Protein AF-A0A2I5KPK2-F1 (afdb_monomer_lite)

Radius of gyration: 22.06 Å; chains: 1; bounding box: 47×26×64 Å

Foldseek 3Di:
DVVVVVVVVVVVVVVVVVVVVVVVVCVCPVPPVPPCLVVLLLLLQQCLVCVVVVNNPDQFRLSPPVRPTDGPPVPHHCVLNPQLNVVCNPPVDSVVSVVSRDD

Organism: Streptococcus suis (NCBI:txid1307)

Structure (mmCIF, N/CA/C/O backbone):
data_AF-A0A2I5KPK2-F1
#
_entry.id   AF-A0A2I5KPK2-F1
#
loop_
_atom_site.group_PDB
_atom_site.id
_atom_site.type_symbol
_atom_site.label_atom_id
_atom_site.label_alt_id
_atom_site.label_comp_id
_atom_site.label_asym_id
_atom_site.label_entity_id
_atom_site.label_seq_id
_atom_site.pdbx_PDB_ins_code
_atom_site.Cartn_x
_atom_site.Cartn_y
_atom_site.Cartn_z
_atom_site.occupancy
_atom_site.B_iso_or_equiv
_atom_site.auth_seq_id
_atom_site.auth_comp_id
_atom_site.auth_asym_id
_atom_site.auth_atom_id
_atom_site.pdbx_PDB_model_num
ATOM 1 N N . MET A 1 1 ? -33.389 8.540 46.116 1.00 50.66 1 MET A N 1
ATOM 2 C CA . MET A 1 1 ? -31.955 8.799 45.839 1.00 50.66 1 MET A CA 1
ATOM 3 C C . MET A 1 1 ? -31.364 7.852 44.783 1.00 50.66 1 MET A C 1
ATOM 5 O O . MET A 1 1 ? -30.762 8.332 43.834 1.00 50.66 1 MET A O 1
ATOM 9 N N . ILE A 1 2 ? -31.621 6.539 44.863 1.00 53.56 2 ILE A N 1
ATOM 10 C CA . ILE A 1 2 ? -31.088 5.507 43.942 1.00 53.56 2 ILE A CA 1
ATOM 11 C C . ILE A 1 2 ? -31.495 5.709 42.462 1.00 53.56 2 ILE A C 1
ATOM 13 O O . ILE A 1 2 ? -30.650 5.613 41.578 1.00 53.56 2 ILE A O 1
ATOM 17 N N . LYS A 1 3 ? -32.749 6.090 42.161 1.00 51.19 3 LYS A N 1
ATOM 18 C CA . LYS A 1 3 ? -33.197 6.369 40.773 1.00 51.19 3 LYS A CA 1
ATOM 19 C C . LYS A 1 3 ? -32.444 7.526 40.090 1.00 51.19 3 LYS A C 1
ATOM 21 O O . LYS A 1 3 ? -32.225 7.474 38.885 1.00 51.19 3 LYS A O 1
ATOM 26 N N . LYS A 1 4 ? -32.011 8.542 40.849 1.00 52.22 4 LYS A N 1
ATOM 27 C CA . LYS A 1 4 ? -31.259 9.699 40.324 1.00 52.22 4 LYS A CA 1
ATOM 28 C C . LYS A 1 4 ? -29.832 9.300 39.923 1.00 52.22 4 LYS A C 1
ATOM 30 O O . LYS A 1 4 ? -29.322 9.792 38.927 1.00 52.22 4 LYS A O 1
ATOM 35 N N . ILE A 1 5 ? -29.236 8.351 40.650 1.00 53.94 5 ILE A N 1
ATOM 36 C CA . ILE A 1 5 ? -27.926 7.753 40.340 1.00 53.94 5 ILE A CA 1
ATOM 37 C C . ILE A 1 5 ? -28.024 6.871 39.082 1.00 53.94 5 ILE A C 1
ATOM 39 O O . ILE A 1 5 ? -27.164 6.932 38.208 1.00 53.94 5 ILE A O 1
ATOM 43 N N . VAL A 1 6 ? -29.115 6.106 38.947 1.00 57.75 6 VAL A N 1
ATOM 44 C CA . VAL A 1 6 ? -29.384 5.253 37.776 1.00 57.75 6 VAL A CA 1
ATOM 45 C C . VAL A 1 6 ? -29.626 6.062 36.496 1.00 57.75 6 VAL A C 1
ATOM 47 O O . VAL A 1 6 ? -29.136 5.671 35.446 1.00 57.75 6 VAL A O 1
ATOM 50 N N . TYR A 1 7 ? -30.325 7.197 36.562 1.00 59.84 7 TYR A N 1
ATOM 51 C CA . TYR A 1 7 ? -30.492 8.103 35.413 1.00 59.84 7 TYR A CA 1
ATOM 52 C C . TYR A 1 7 ? -29.151 8.705 34.952 1.00 59.84 7 TYR A C 1
ATOM 54 O O . TYR A 1 7 ? -28.889 8.841 33.761 1.00 59.84 7 TYR A O 1
ATOM 62 N N . ASN A 1 8 ? -28.258 8.978 35.905 1.00 68.88 8 ASN A N 1
ATOM 63 C CA . ASN A 1 8 ? -26.955 9.581 35.646 1.00 68.88 8 ASN A CA 1
ATOM 64 C C . ASN A 1 8 ? -25.989 8.622 34.918 1.00 68.88 8 ASN A C 1
ATOM 66 O O . ASN A 1 8 ? -25.197 9.057 34.090 1.00 68.88 8 ASN A O 1
ATOM 70 N N . ARG A 1 9 ? -26.089 7.298 35.140 1.00 77.56 9 ARG A N 1
ATOM 71 C CA . ARG A 1 9 ? -25.183 6.308 34.513 1.00 77.56 9 ARG A CA 1
ATOM 72 C C . ARG A 1 9 ? -25.269 6.289 32.985 1.00 77.56 9 ARG A C 1
ATOM 74 O O . ARG A 1 9 ? -24.247 6.183 32.320 1.00 77.56 9 ARG A O 1
ATOM 81 N N . TYR A 1 10 ? -26.475 6.420 32.433 1.00 85.31 10 TYR A N 1
ATOM 82 C CA . TYR A 1 10 ? -26.678 6.430 30.984 1.00 85.31 10 TYR A CA 1
ATOM 83 C C . TYR A 1 10 ? -26.176 7.728 30.361 1.00 85.31 10 TYR A C 1
ATOM 85 O O . TYR A 1 10 ? -25.629 7.698 29.267 1.00 85.31 10 TYR A O 1
ATOM 93 N N . ILE A 1 11 ? -26.288 8.843 31.086 1.00 87.31 11 ILE A N 1
ATOM 94 C CA . ILE A 1 11 ? -25.721 10.127 30.672 1.00 87.31 11 ILE A CA 1
ATOM 95 C C . ILE A 1 11 ? -24.191 10.050 30.652 1.00 87.31 11 ILE A C 1
ATOM 97 O O . ILE A 1 11 ? -23.587 10.451 29.663 1.00 87.31 11 ILE A O 1
ATOM 101 N N . TYR A 1 12 ? -23.555 9.473 31.676 1.00 88.00 12 TYR A N 1
ATOM 102 C CA . TYR A 1 12 ? -22.101 9.281 31.676 1.00 88.00 12 TYR A CA 1
ATOM 103 C C . TYR A 1 12 ? -21.629 8.355 30.552 1.00 88.00 12 TYR A C 1
ATOM 105 O O . TYR A 1 12 ? -20.649 8.672 29.885 1.00 88.00 12 TYR A O 1
ATOM 113 N N . LEU A 1 13 ? -22.334 7.247 30.303 1.00 93.19 13 LEU A N 1
ATOM 114 C CA . LEU A 1 13 ? -22.024 6.351 29.185 1.00 93.19 13 LEU A CA 1
ATOM 115 C C . LEU A 1 13 ? -22.214 7.041 27.833 1.00 93.19 13 LEU A C 1
ATOM 117 O O . LEU A 1 13 ? -21.384 6.873 26.946 1.00 93.19 13 LEU A O 1
ATOM 121 N N . PHE A 1 14 ? -23.266 7.848 27.686 1.00 91.56 14 PHE A N 1
ATOM 122 C CA . PHE A 1 14 ? -23.506 8.626 26.478 1.00 91.56 14 PHE A CA 1
ATOM 123 C C . PHE A 1 14 ? -22.380 9.637 26.243 1.00 91.56 14 PHE A C 1
ATOM 125 O O . PHE A 1 14 ? -21.760 9.614 25.182 1.00 91.56 14 PHE A O 1
ATOM 132 N N . ILE A 1 15 ? -22.037 10.445 27.251 1.00 94.56 15 ILE A N 1
ATOM 133 C CA . ILE A 1 15 ? -20.928 11.408 27.176 1.00 94.56 15 ILE A CA 1
ATOM 134 C C . ILE A 1 15 ? -19.615 10.689 26.850 1.00 94.56 15 ILE A C 1
ATOM 136 O O . ILE A 1 15 ? -18.900 11.110 25.944 1.00 94.56 15 ILE A O 1
ATOM 140 N N . TYR A 1 16 ? -19.320 9.579 27.530 1.00 95.06 16 TYR A N 1
ATOM 141 C CA . TYR A 1 16 ? -18.135 8.770 27.252 1.00 95.06 16 TYR A CA 1
ATOM 142 C C . TYR A 1 16 ? -18.122 8.263 25.806 1.00 95.06 16 TYR A C 1
ATOM 144 O O . TYR A 1 16 ? -17.115 8.415 25.124 1.00 95.06 16 TYR A O 1
ATOM 152 N N . SER A 1 17 ? -19.237 7.719 25.311 1.00 95.56 17 SER A N 1
ATOM 153 C CA . SER A 1 17 ? -19.333 7.201 23.943 1.00 95.56 17 SER A CA 1
ATOM 154 C C . SER A 1 17 ? -19.151 8.293 22.888 1.00 95.56 17 SER A C 1
ATOM 156 O O . SER A 1 17 ? -18.462 8.063 21.898 1.00 95.56 17 SER A O 1
ATOM 158 N N . VAL A 1 18 ? -19.688 9.495 23.119 1.00 97.06 18 VAL A N 1
ATOM 159 C CA . VAL A 1 18 ? -19.512 10.648 22.227 1.00 97.06 18 VAL A CA 1
ATOM 160 C C . VAL A 1 18 ? -18.052 11.092 22.218 1.00 97.06 18 VAL A C 1
ATOM 162 O O . VAL A 1 18 ? -17.463 11.216 21.147 1.00 97.06 18 VAL A O 1
ATOM 165 N N . LEU A 1 19 ? -17.443 11.269 23.393 1.00 96.94 19 LEU A N 1
ATOM 166 C CA . LEU A 1 19 ? -16.037 11.666 23.502 1.00 96.94 19 LEU A CA 1
ATOM 167 C C . LEU A 1 19 ? -15.105 10.627 22.872 1.00 96.94 19 LEU A C 1
ATOM 169 O O . LEU A 1 19 ? -14.234 10.988 22.086 1.00 96.94 19 LEU A O 1
ATOM 173 N N . PHE A 1 20 ? -15.320 9.344 23.167 1.00 96.25 20 PHE A N 1
ATOM 174 C CA . PHE A 1 20 ? -14.558 8.245 22.582 1.00 96.25 20 PHE A CA 1
ATOM 175 C C . PHE A 1 20 ? -14.698 8.226 21.058 1.00 96.25 20 PHE A C 1
ATOM 177 O O . PHE A 1 20 ? -13.693 8.193 20.357 1.00 96.25 20 PHE A O 1
ATOM 184 N N . THR A 1 21 ? -15.924 8.343 20.538 1.00 95.50 21 THR A N 1
ATOM 185 C CA . THR A 1 21 ? -16.185 8.374 19.091 1.00 95.50 21 THR A CA 1
ATOM 186 C C . THR A 1 21 ? -15.479 9.544 18.414 1.00 95.50 21 THR A C 1
ATOM 188 O O . THR A 1 21 ? -14.844 9.347 17.382 1.00 95.50 21 THR A O 1
ATOM 191 N N . ILE A 1 22 ? -15.538 10.747 18.995 1.00 95.38 22 ILE A N 1
ATOM 192 C CA . ILE A 1 22 ? -14.861 11.933 18.454 1.00 95.38 22 ILE A CA 1
ATOM 193 C C . ILE A 1 22 ? -13.345 11.706 18.424 1.00 95.38 22 ILE A C 1
ATOM 195 O O . ILE A 1 22 ? -12.720 11.889 17.380 1.00 95.38 22 ILE A O 1
ATOM 199 N N . ILE A 1 23 ? -12.755 11.259 19.536 1.00 94.00 23 ILE A N 1
ATOM 200 C CA . ILE A 1 23 ? -11.312 10.995 19.625 1.00 94.00 23 ILE A CA 1
ATOM 201 C C . ILE A 1 23 ? -10.895 9.926 18.609 1.00 94.00 23 ILE A C 1
ATOM 203 O O . ILE A 1 23 ? -9.932 10.132 17.874 1.00 94.00 23 ILE A O 1
ATOM 207 N N . SER A 1 24 ? -11.626 8.812 18.518 1.00 89.25 24 SER A N 1
ATOM 208 C CA . SER A 1 24 ? -11.349 7.747 17.551 1.00 89.25 24 SER A CA 1
ATOM 209 C C . SER A 1 24 ? -11.509 8.218 16.108 1.00 89.25 24 SER A C 1
ATOM 211 O O . SER A 1 24 ? -10.677 7.875 15.275 1.00 89.25 24 SER A O 1
ATOM 213 N N . TYR A 1 25 ? -12.526 9.028 15.804 1.00 86.69 25 TYR A N 1
ATOM 214 C CA . TYR A 1 25 ? -12.733 9.582 14.467 1.00 86.69 25 TYR A CA 1
ATOM 215 C C . TYR A 1 25 ? -11.559 10.468 14.048 1.00 86.69 25 TYR A C 1
ATOM 217 O O . TYR A 1 25 ? -11.005 10.268 12.967 1.00 86.69 25 TYR A O 1
ATOM 225 N N . TYR A 1 26 ? -11.139 11.405 14.903 1.00 85.56 26 TYR A N 1
ATOM 226 C CA . TYR A 1 26 ? -9.983 12.251 14.608 1.00 85.56 26 TYR A CA 1
ATOM 227 C C . TYR A 1 26 ? -8.691 11.434 14.549 1.00 85.56 26 TYR A C 1
ATOM 229 O O . TYR A 1 26 ? -7.922 11.598 13.609 1.00 85.56 26 TYR A O 1
ATOM 237 N N . SER A 1 27 ? -8.475 10.501 15.478 1.00 81.62 27 SER A N 1
ATOM 238 C CA . SER A 1 27 ? -7.293 9.632 15.470 1.00 81.62 27 SER A CA 1
ATOM 239 C C . SER A 1 27 ? -7.216 8.752 14.220 1.00 81.62 27 SER A C 1
ATOM 241 O O . SER A 1 27 ? -6.120 8.517 13.723 1.00 81.62 27 SER A O 1
ATOM 243 N N . ALA A 1 28 ? -8.345 8.253 13.712 1.00 72.44 28 ALA A N 1
ATOM 244 C CA . ALA A 1 28 ? -8.377 7.420 12.513 1.00 72.44 28 ALA A CA 1
ATOM 245 C C . ALA A 1 28 ? -8.205 8.253 11.232 1.00 72.44 28 ALA A C 1
ATOM 247 O O . ALA A 1 28 ? -7.494 7.842 10.317 1.00 72.44 28 ALA A O 1
ATOM 248 N N . ASN A 1 29 ? -8.819 9.439 11.162 1.00 70.69 29 ASN A N 1
ATOM 249 C CA . ASN A 1 29 ? -8.898 10.220 9.923 1.00 70.69 29 ASN A CA 1
ATOM 250 C C . ASN A 1 29 ? -7.836 11.319 9.788 1.00 70.69 29 ASN A C 1
ATOM 252 O O . ASN A 1 29 ? -7.515 11.697 8.666 1.00 70.69 29 ASN A O 1
ATOM 256 N N . MET A 1 30 ? -7.231 11.809 10.878 1.00 65.12 30 MET A N 1
ATOM 257 C CA . MET A 1 30 ? -6.060 12.700 10.773 1.00 65.12 30 MET A CA 1
ATOM 258 C C . MET A 1 30 ? -4.833 11.974 10.207 1.00 65.12 30 MET A C 1
ATOM 260 O O . MET A 1 30 ? -3.870 12.612 9.786 1.00 65.12 30 MET A O 1
ATOM 264 N N . SER A 1 31 ? -4.873 10.643 10.189 1.00 58.12 31 SER A N 1
ATOM 265 C CA . SER A 1 31 ? -3.764 9.780 9.809 1.00 58.12 31 SER A CA 1
ATOM 266 C C . SER A 1 31 ? -4.012 9.011 8.503 1.00 58.12 31 SER A C 1
ATOM 268 O O . SER A 1 3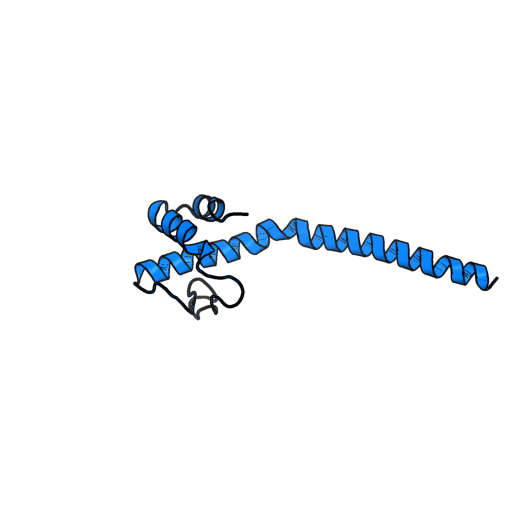1 ? -3.055 8.781 7.771 1.00 58.12 31 SER A O 1
ATOM 270 N N . SER A 1 32 ? -5.250 8.642 8.148 1.00 59.59 32 SER A N 1
ATOM 271 C CA . SER A 1 32 ? -5.489 7.622 7.104 1.00 59.59 32 SER A CA 1
ATOM 272 C C . SER A 1 32 ? -4.871 7.938 5.735 1.00 59.59 32 SER A C 1
ATOM 274 O O . SER A 1 32 ? -4.160 7.100 5.184 1.00 59.59 32 SER A O 1
ATOM 276 N N . ILE A 1 33 ? -5.019 9.168 5.226 1.00 57.00 33 ILE A N 1
ATOM 277 C CA . ILE A 1 33 ? -4.459 9.556 3.916 1.00 57.00 33 ILE A CA 1
ATOM 278 C C . ILE A 1 33 ? -2.925 9.453 3.902 1.00 57.00 33 ILE A C 1
ATOM 280 O O . ILE A 1 33 ? -2.346 9.075 2.888 1.00 57.00 33 ILE A O 1
ATOM 284 N N . ILE A 1 34 ? -2.254 9.759 5.017 1.00 60.53 34 ILE A N 1
ATOM 285 C CA . ILE A 1 34 ? -0.784 9.744 5.102 1.00 60.53 34 ILE A CA 1
ATOM 286 C C . ILE A 1 34 ? -0.254 8.343 5.425 1.00 60.53 34 ILE A C 1
ATOM 288 O O . ILE A 1 34 ? 0.853 8.019 5.010 1.00 60.53 34 ILE A O 1
ATOM 292 N N . TYR A 1 35 ? -1.002 7.507 6.145 1.00 64.50 35 TYR A N 1
ATOM 293 C CA . TYR A 1 35 ? -0.536 6.172 6.541 1.00 64.50 35 TYR A CA 1
ATOM 294 C C . TYR A 1 35 ? -0.669 5.149 5.415 1.00 64.50 35 TYR A C 1
ATOM 296 O O . TYR A 1 35 ? 0.248 4.350 5.204 1.00 64.50 35 TYR A O 1
ATOM 304 N N . ASP A 1 36 ? -1.757 5.215 4.650 1.00 76.62 36 ASP A N 1
ATOM 305 C CA . ASP A 1 36 ? -1.967 4.288 3.540 1.00 76.62 36 ASP A CA 1
ATOM 306 C C . ASP A 1 36 ? -1.198 4.723 2.286 1.00 76.62 36 ASP A C 1
ATOM 308 O O . ASP A 1 36 ? -0.840 3.886 1.455 1.00 76.62 36 ASP A O 1
ATOM 312 N N . TYR A 1 37 ? -0.844 6.008 2.169 1.00 82.12 37 TYR A N 1
ATOM 313 C CA . TYR A 1 37 ? -0.088 6.525 1.028 1.00 82.12 37 TYR A CA 1
ATOM 314 C C . TYR A 1 37 ? 1.265 5.813 0.806 1.00 82.12 37 TYR A C 1
ATOM 316 O O . TYR A 1 37 ? 1.463 5.276 -0.286 1.00 82.12 37 TYR A O 1
ATOM 324 N N . PRO A 1 38 ? 2.193 5.713 1.785 1.00 85.62 38 PRO A N 1
ATOM 325 C CA . PRO A 1 38 ? 3.445 4.975 1.624 1.00 85.62 38 PRO A CA 1
ATOM 326 C C . PRO A 1 38 ? 3.223 3.494 1.322 1.00 85.62 38 PRO A C 1
ATOM 328 O O . PRO A 1 38 ? 3.986 2.901 0.558 1.00 85.62 38 PRO A O 1
ATOM 331 N N . PHE A 1 39 ? 2.177 2.898 1.897 1.00 88.12 39 PHE A N 1
ATOM 332 C CA . PHE A 1 39 ? 1.836 1.503 1.661 1.00 88.12 39 PHE A CA 1
ATOM 333 C C . PHE A 1 39 ? 1.378 1.279 0.214 1.00 88.12 39 P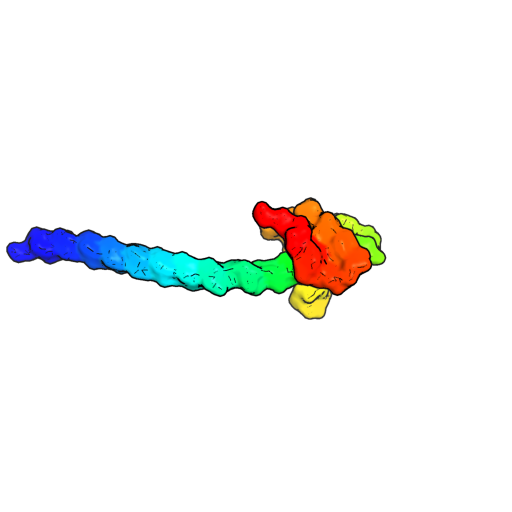HE A C 1
ATOM 335 O O . PHE A 1 39 ? 1.974 0.478 -0.508 1.00 88.12 39 PHE A O 1
ATOM 342 N N . HIS A 1 40 ? 0.377 2.018 -0.264 1.00 89.31 40 HIS A N 1
ATOM 343 C CA . HIS A 1 40 ? -0.086 1.923 -1.647 1.00 89.31 40 HIS A CA 1
ATOM 344 C C . HIS A 1 40 ? 1.004 2.318 -2.640 1.00 89.31 40 HIS A C 1
ATOM 346 O O . HIS A 1 40 ? 1.175 1.647 -3.658 1.00 89.31 40 HIS A O 1
ATOM 352 N N . LEU A 1 41 ? 1.807 3.335 -2.328 1.00 90.94 41 LEU A N 1
ATOM 353 C CA . LEU A 1 41 ? 2.948 3.703 -3.153 1.00 90.94 41 LEU A CA 1
ATOM 354 C C . LEU A 1 41 ? 3.968 2.559 -3.245 1.00 90.94 41 LEU A C 1
ATOM 356 O O . LEU A 1 41 ? 4.387 2.204 -4.346 1.00 90.94 41 LEU A O 1
ATOM 360 N N . GLY A 1 42 ? 4.325 1.924 -2.126 1.00 91.75 42 GLY A N 1
ATOM 361 C CA . GLY A 1 42 ? 5.191 0.740 -2.120 1.00 91.75 42 GLY A CA 1
ATOM 362 C C . GLY A 1 42 ? 4.605 -0.419 -2.934 1.00 91.75 42 GLY A C 1
ATOM 363 O O . GLY A 1 42 ? 5.323 -1.108 -3.666 1.00 91.75 42 GLY A O 1
ATOM 364 N N . ARG A 1 43 ? 3.278 -0.595 -2.893 1.00 92.94 43 ARG A N 1
ATOM 365 C CA . ARG A 1 43 ? 2.566 -1.576 -3.723 1.00 92.94 43 ARG A CA 1
ATOM 366 C C . ARG A 1 43 ? 2.676 -1.264 -5.217 1.00 92.94 43 ARG A C 1
ATOM 368 O O . ARG A 1 43 ? 3.001 -2.171 -5.981 1.00 92.94 43 ARG A O 1
ATOM 375 N N . ILE A 1 44 ? 2.481 -0.008 -5.618 1.00 94.44 44 ILE A N 1
ATOM 376 C CA . ILE A 1 44 ? 2.609 0.464 -7.008 1.00 94.44 44 ILE A CA 1
ATOM 377 C C . ILE A 1 44 ? 4.045 0.282 -7.512 1.00 94.44 44 ILE A C 1
ATOM 379 O O . ILE A 1 44 ? 4.265 -0.308 -8.571 1.00 94.44 44 ILE A O 1
ATOM 383 N N . VAL A 1 45 ? 5.032 0.752 -6.742 1.00 95.00 45 VAL A N 1
ATOM 384 C CA . VAL A 1 45 ? 6.453 0.675 -7.111 1.00 95.00 45 VAL A CA 1
ATOM 385 C C . VAL A 1 45 ? 6.913 -0.776 -7.213 1.00 95.00 45 VAL A C 1
ATOM 387 O O . VAL A 1 45 ? 7.620 -1.120 -8.160 1.00 95.00 45 VAL A O 1
ATOM 390 N N . GLY A 1 46 ? 6.501 -1.634 -6.279 1.00 94.75 46 GLY A N 1
ATOM 391 C CA . GLY A 1 46 ? 6.880 -3.043 -6.311 1.00 94.75 46 GLY A CA 1
ATOM 392 C C . GLY A 1 46 ? 6.209 -3.814 -7.441 1.00 94.75 46 GLY A C 1
ATOM 393 O O . GLY A 1 46 ? 6.894 -4.562 -8.126 1.00 94.75 46 GLY A O 1
ATOM 394 N N . LEU A 1 47 ? 4.932 -3.553 -7.744 1.00 95.50 47 LEU A N 1
ATOM 395 C CA . LEU A 1 47 ? 4.291 -4.131 -8.931 1.00 95.50 47 LEU A CA 1
ATOM 396 C C . LEU A 1 47 ? 4.994 -3.672 -10.221 1.00 95.50 47 LEU A C 1
ATOM 398 O O . LEU A 1 47 ? 5.267 -4.480 -11.102 1.00 95.50 47 LEU A O 1
ATOM 402 N N . ALA A 1 48 ? 5.383 -2.398 -10.306 1.00 96.25 48 ALA A N 1
ATOM 403 C CA . ALA A 1 48 ? 6.185 -1.884 -11.415 1.00 96.25 48 ALA A CA 1
ATOM 404 C C . ALA A 1 48 ? 7.600 -2.496 -11.494 1.00 96.25 48 ALA A C 1
ATOM 406 O O . ALA A 1 48 ? 8.217 -2.490 -12.562 1.00 96.25 48 ALA A O 1
ATOM 407 N N . GLN A 1 49 ? 8.171 -2.974 -10.385 1.00 95.50 49 GLN A N 1
ATOM 408 C CA . GLN A 1 49 ? 9.417 -3.747 -10.392 1.00 95.50 49 GLN A CA 1
ATOM 409 C C . GLN A 1 49 ? 9.175 -5.177 -10.885 1.00 95.5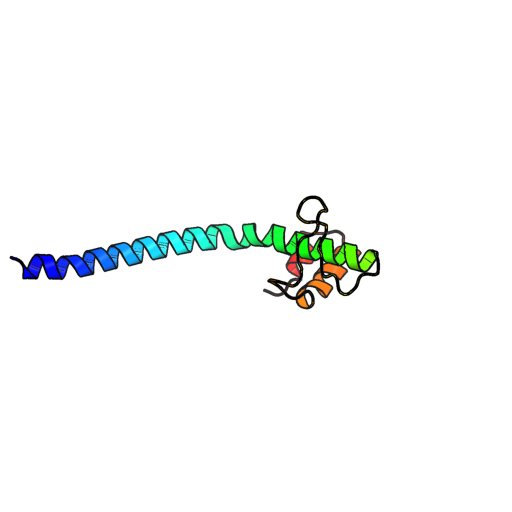0 49 GLN A C 1
ATOM 411 O O . GLN A 1 49 ? 9.897 -5.614 -11.777 1.00 95.50 49 GLN A O 1
ATOM 416 N N . SER A 1 50 ? 8.138 -5.860 -10.393 1.00 95.69 50 SER A N 1
ATOM 417 C CA . SER A 1 50 ? 7.758 -7.204 -10.850 1.00 95.69 50 SER A CA 1
ATOM 418 C C . SER A 1 50 ? 7.475 -7.234 -12.353 1.00 95.69 50 SER A C 1
ATOM 420 O O . SER A 1 50 ? 8.096 -8.015 -13.069 1.00 95.69 50 SER A O 1
ATOM 422 N N . ILE A 1 51 ? 6.673 -6.291 -12.869 1.00 96.56 51 ILE A N 1
ATOM 423 C CA . ILE A 1 51 ? 6.371 -6.180 -14.308 1.00 96.56 51 ILE A CA 1
ATOM 424 C C . ILE A 1 51 ? 7.651 -5.984 -15.135 1.00 96.56 51 ILE A C 1
ATOM 426 O O . ILE A 1 51 ? 7.800 -6.584 -16.197 1.00 96.56 51 ILE A O 1
ATOM 430 N N . ARG A 1 52 ? 8.602 -5.167 -14.656 1.00 95.44 52 ARG A N 1
ATOM 431 C CA . ARG A 1 52 ? 9.903 -4.981 -15.331 1.00 95.44 52 ARG A CA 1
ATOM 432 C C . ARG A 1 52 ? 10.744 -6.256 -15.371 1.00 95.44 52 ARG A C 1
ATOM 434 O O . ARG A 1 52 ? 11.548 -6.401 -16.284 1.00 95.44 52 ARG A O 1
ATOM 441 N N . ASN A 1 53 ? 10.544 -7.149 -14.409 1.00 96.06 53 ASN A N 1
ATOM 442 C CA . ASN A 1 53 ? 11.192 -8.453 -14.325 1.00 96.06 53 ASN A CA 1
ATOM 443 C C . ASN A 1 53 ? 10.336 -9.578 -14.937 1.00 96.06 53 ASN A C 1
ATOM 445 O O . ASN A 1 53 ? 10.612 -10.746 -14.683 1.00 96.06 53 ASN A O 1
ATOM 449 N N . TYR A 1 54 ? 9.314 -9.243 -15.737 1.00 96.19 54 TYR A N 1
ATOM 450 C CA . TYR A 1 54 ? 8.388 -10.190 -16.375 1.00 96.19 54 TYR A CA 1
ATOM 451 C C . TYR A 1 54 ? 7.542 -11.031 -15.402 1.00 96.19 54 TYR A C 1
ATOM 453 O O . TYR A 1 54 ? 6.933 -12.021 -15.805 1.00 96.19 54 TYR A O 1
ATOM 461 N N . ASP A 1 55 ? 7.444 -10.611 -14.140 1.00 95.62 55 ASP A N 1
ATOM 462 C CA . ASP A 1 55 ? 6.518 -11.166 -13.158 1.00 95.62 55 ASP A CA 1
ATOM 463 C C . ASP A 1 55 ? 5.234 -10.327 -13.137 1.00 95.62 55 ASP A C 1
ATOM 465 O O . ASP A 1 55 ? 5.133 -9.281 -12.488 1.00 95.62 55 ASP A O 1
ATOM 469 N N . PHE A 1 56 ? 4.253 -10.766 -13.922 1.00 93.88 56 PHE A N 1
ATOM 470 C CA . PHE A 1 56 ? 2.986 -10.057 -14.081 1.00 93.88 56 PHE A CA 1
ATOM 471 C C . PHE A 1 56 ? 1.978 -10.369 -12.981 1.00 93.88 56 PHE A C 1
ATOM 473 O O . PHE A 1 56 ? 1.057 -9.586 -12.811 1.00 93.88 56 PHE A O 1
ATOM 480 N N . LEU A 1 57 ? 2.125 -11.470 -12.240 1.00 94.12 57 LEU A N 1
ATOM 481 C CA . LEU A 1 57 ? 1.185 -11.890 -11.194 1.00 94.12 57 LEU A CA 1
ATOM 482 C C . LEU A 1 57 ? 1.937 -12.153 -9.877 1.00 94.12 57 LEU A C 1
ATOM 484 O O . LEU A 1 57 ? 1.864 -13.265 -9.346 1.00 94.12 57 LEU A O 1
ATOM 488 N N . PRO A 1 58 ? 2.642 -11.143 -9.327 1.00 93.88 58 PRO A N 1
ATOM 489 C CA . PRO A 1 58 ? 3.494 -11.342 -8.165 1.00 93.88 58 PRO A CA 1
ATOM 490 C C . PRO A 1 58 ? 2.668 -11.743 -6.944 1.00 93.88 58 PRO A C 1
ATOM 492 O O . PRO A 1 58 ? 1.667 -11.091 -6.622 1.00 93.88 58 PRO A O 1
ATOM 495 N N . SER A 1 59 ? 3.138 -12.769 -6.230 1.00 92.81 59 SER A N 1
ATOM 496 C CA . SER A 1 59 ? 2.667 -13.130 -4.885 1.00 92.81 59 SER A CA 1
ATOM 497 C C . SER A 1 59 ? 3.457 -12.426 -3.770 1.00 92.81 59 SER A C 1
ATOM 499 O O . SER A 1 59 ? 3.052 -12.409 -2.606 1.00 92.81 59 SER A O 1
ATOM 501 N N . LEU A 1 60 ? 4.594 -11.818 -4.118 1.00 93.50 60 LEU A N 1
ATOM 502 C CA . LEU A 1 60 ? 5.471 -11.104 -3.197 1.00 93.50 60 LEU A CA 1
ATOM 503 C C . LEU A 1 60 ? 5.828 -9.728 -3.748 1.00 93.50 60 LEU A C 1
ATOM 505 O O . LEU A 1 60 ? 6.097 -9.555 -4.934 1.00 93.50 60 LEU A O 1
ATOM 509 N N . ASN A 1 61 ? 5.864 -8.741 -2.861 1.00 92.75 61 ASN A N 1
ATOM 510 C CA . ASN A 1 61 ? 6.378 -7.415 -3.163 1.00 92.75 61 ASN A CA 1
ATOM 511 C C . ASN A 1 61 ? 7.660 -7.160 -2.359 1.00 92.75 61 ASN A C 1
ATOM 513 O O . ASN A 1 61 ? 7.619 -7.007 -1.137 1.00 92.75 61 ASN A O 1
ATOM 517 N N . TYR A 1 62 ? 8.790 -7.095 -3.062 1.00 93.19 62 TYR A N 1
ATOM 518 C CA . TYR A 1 62 ? 10.131 -6.969 -2.483 1.00 93.19 62 TYR A CA 1
ATO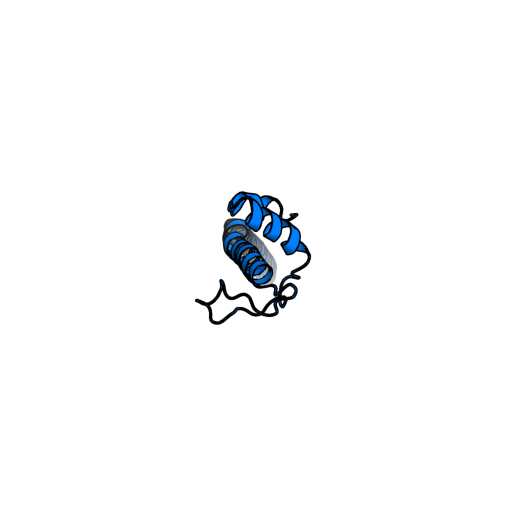M 519 C C . TYR A 1 62 ? 10.545 -5.532 -2.128 1.00 93.19 62 TYR A C 1
ATOM 521 O O . TYR A 1 62 ? 11.601 -5.332 -1.534 1.00 93.19 62 TYR A O 1
ATOM 529 N N . VAL A 1 63 ? 9.719 -4.523 -2.429 1.00 92.81 63 VAL A N 1
ATOM 530 C CA . VAL A 1 63 ? 9.949 -3.148 -1.937 1.00 92.81 63 VAL A CA 1
ATOM 531 C C . VAL A 1 63 ? 9.771 -3.085 -0.421 1.00 92.81 63 VAL A C 1
ATOM 533 O O . VAL A 1 63 ? 10.404 -2.282 0.263 1.00 92.81 63 VAL A O 1
ATOM 536 N N . PHE A 1 64 ? 8.922 -3.954 0.118 1.00 90.00 64 PHE A N 1
ATOM 537 C CA . PHE A 1 64 ? 8.679 -4.047 1.546 1.00 90.00 64 PHE A CA 1
ATOM 538 C C . PHE A 1 64 ? 9.726 -4.900 2.254 1.00 90.00 64 PHE A C 1
ATOM 540 O O . PHE A 1 64 ? 10.423 -5.720 1.655 1.00 90.00 64 PHE A O 1
ATOM 547 N N . LEU A 1 65 ? 9.790 -4.715 3.576 1.00 88.94 65 LEU A N 1
ATOM 548 C CA . LEU A 1 65 ? 10.558 -5.563 4.488 1.00 88.94 65 LEU A CA 1
ATOM 549 C C . LEU A 1 65 ? 12.035 -5.721 4.077 1.00 88.94 65 LEU A C 1
ATOM 551 O O . LEU A 1 65 ? 12.640 -6.770 4.275 1.00 88.94 65 LEU A O 1
ATOM 555 N N . LYS A 1 66 ? 12.628 -4.664 3.503 1.00 88.56 66 LYS A N 1
ATOM 556 C CA . LYS A 1 66 ? 14.034 -4.634 3.064 1.00 88.56 66 LYS A CA 1
ATOM 557 C C . LYS A 1 66 ? 14.391 -5.762 2.079 1.00 88.56 66 LYS A C 1
ATOM 559 O O . LYS A 1 66 ? 15.507 -6.271 2.115 1.00 88.56 66 LYS A O 1
ATOM 564 N N . GLY A 1 67 ? 13.458 -6.158 1.212 1.00 89.31 67 GLY A N 1
ATOM 565 C CA . GLY A 1 67 ? 13.709 -7.187 0.203 1.00 89.31 67 GLY A CA 1
ATOM 566 C C . GLY A 1 67 ? 13.417 -8.616 0.650 1.00 89.31 67 GLY A C 1
ATOM 567 O O . GLY A 1 67 ? 13.614 -9.524 -0.148 1.00 89.31 67 GLY A O 1
ATOM 568 N N . SER A 1 68 ? 12.907 -8.853 1.865 1.00 90.50 68 SER A N 1
ATOM 569 C CA . SER A 1 68 ? 12.426 -10.196 2.230 1.00 90.50 68 SER A CA 1
ATOM 570 C C . SER A 1 68 ? 11.095 -10.560 1.558 1.00 90.50 68 SER A C 1
ATOM 572 O O . SER A 1 68 ? 10.770 -11.738 1.444 1.00 90.50 68 SER A O 1
ATOM 574 N N . GLY A 1 69 ? 10.357 -9.559 1.067 1.00 89.94 69 GLY A N 1
ATOM 575 C CA . GLY A 1 69 ? 9.082 -9.741 0.383 1.00 89.94 69 GLY A CA 1
ATOM 576 C C . GLY A 1 69 ? 7.888 -9.673 1.333 1.00 89.94 69 GLY A C 1
ATOM 577 O O . GLY A 1 69 ? 7.825 -10.358 2.348 1.00 89.94 69 GLY A O 1
ATOM 578 N N . TYR A 1 70 ? 6.914 -8.839 0.985 1.00 90.25 70 TYR A N 1
ATOM 579 C CA . TYR A 1 70 ? 5.609 -8.775 1.640 1.00 90.25 70 TYR A CA 1
ATOM 580 C C . TYR A 1 70 ? 4.566 -9.538 0.822 1.00 90.25 70 TYR A C 1
ATOM 582 O O . TYR A 1 70 ? 4.518 -9.390 -0.399 1.00 90.25 70 TYR A O 1
ATOM 590 N N . GLY A 1 71 ? 3.720 -10.320 1.497 1.00 90.19 71 GLY A N 1
ATOM 591 C CA . GLY A 1 71 ? 2.664 -11.113 0.871 1.00 90.19 71 GLY A CA 1
ATOM 592 C C . GLY A 1 71 ? 1.617 -10.251 0.168 1.00 90.19 71 GLY A C 1
ATOM 593 O O . GLY A 1 71 ? 0.902 -9.465 0.791 1.00 90.19 71 GLY A O 1
ATOM 594 N N . VAL A 1 72 ? 1.492 -10.427 -1.141 1.00 85.75 72 VAL A N 1
ATOM 595 C CA . VAL A 1 72 ? 0.475 -9.791 -1.982 1.00 85.75 72 VAL A CA 1
ATOM 596 C C . VAL A 1 72 ? -0.258 -10.886 -2.769 1.00 85.75 72 VAL A C 1
ATOM 598 O O . VAL A 1 72 ? 0.342 -11.909 -3.064 1.00 85.75 72 VAL A O 1
ATOM 601 N N . PRO A 1 73 ? -1.552 -10.754 -3.097 1.00 76.56 73 PRO A N 1
ATOM 602 C CA . PRO A 1 73 ? -2.463 -9.636 -2.875 1.00 76.56 73 PRO A CA 1
ATOM 603 C C . PRO A 1 73 ? -3.355 -9.818 -1.625 1.00 76.56 73 PRO A C 1
ATOM 605 O O . PRO A 1 73 ? -4.553 -9.579 -1.693 1.00 76.56 73 PRO A O 1
ATOM 608 N N . MET A 1 74 ? -2.792 -10.231 -0.481 1.00 66.69 74 MET A N 1
ATOM 609 C CA . MET A 1 74 ? -3.566 -10.682 0.694 1.00 66.69 74 MET A CA 1
ATOM 610 C C . MET A 1 74 ? -4.624 -9.684 1.212 1.00 66.69 74 MET A C 1
ATOM 612 O O . MET A 1 74 ? -5.694 -10.106 1.630 1.00 66.69 74 MET A O 1
ATOM 616 N N . PHE A 1 75 ? -4.348 -8.375 1.157 1.00 70.38 75 PHE A N 1
ATOM 617 C CA . PHE A 1 75 ? -5.278 -7.322 1.608 1.00 70.38 75 PHE A CA 1
ATOM 618 C C . PHE A 1 75 ? -5.894 -6.492 0.472 1.00 70.38 75 PHE A C 1
ATOM 620 O O . PHE A 1 75 ? -7.003 -5.993 0.604 1.00 70.38 75 PHE A O 1
ATOM 627 N N . TYR A 1 76 ? -5.175 -6.344 -0.646 1.00 74.75 76 TYR A N 1
ATOM 628 C CA . TYR A 1 76 ? -5.592 -5.542 -1.798 1.00 74.75 76 TYR A CA 1
ATOM 629 C C . TYR A 1 76 ? -5.185 -6.251 -3.085 1.00 74.75 76 TYR A C 1
ATOM 631 O O . TYR A 1 76 ? -4.009 -6.607 -3.256 1.00 74.75 76 TYR A O 1
ATOM 639 N N . GLY A 1 77 ? -6.151 -6.422 -3.989 1.00 84.38 77 GLY A N 1
ATOM 640 C CA . GLY A 1 77 ? -5.949 -6.994 -5.317 1.00 84.38 77 GLY A CA 1
ATOM 641 C C . GLY A 1 77 ? -4.955 -6.185 -6.150 1.00 84.38 77 GLY A C 1
ATOM 642 O O . GLY A 1 77 ? -4.999 -4.958 -6.157 1.00 84.38 77 GLY A O 1
ATOM 643 N N . ASN A 1 78 ? -4.083 -6.860 -6.905 1.00 89.50 78 ASN A N 1
ATOM 644 C CA . ASN A 1 78 ? -3.149 -6.178 -7.813 1.00 89.50 78 ASN A CA 1
ATOM 645 C C . ASN A 1 78 ? -3.863 -5.502 -9.000 1.00 89.50 78 ASN A C 1
ATOM 647 O O . ASN A 1 78 ? -3.302 -4.593 -9.601 1.00 89.50 78 ASN A O 1
ATOM 651 N N . TRP A 1 79 ? -5.104 -5.895 -9.310 1.00 89.75 79 TRP A N 1
ATOM 652 C CA . TRP A 1 79 ? -5.865 -5.402 -10.464 1.00 89.75 79 TRP A CA 1
ATOM 653 C C . TRP A 1 79 ? -5.982 -3.876 -10.529 1.00 89.75 79 TRP A C 1
ATOM 655 O O . TRP A 1 79 ? -5.689 -3.284 -11.564 1.00 89.75 79 TRP A O 1
ATOM 665 N N . VAL A 1 80 ? -6.320 -3.229 -9.412 1.00 89.50 80 VAL A N 1
ATOM 666 C CA . VAL A 1 80 ? -6.444 -1.761 -9.341 1.00 89.50 80 VAL A CA 1
ATOM 667 C C . VAL A 1 80 ? -5.093 -1.041 -9.415 1.00 89.50 80 VAL A C 1
ATOM 669 O O . VAL A 1 80 ? -5.039 0.157 -9.673 1.00 89.50 80 VAL A O 1
ATOM 672 N N . LEU A 1 81 ? -3.990 -1.768 -9.213 1.00 92.19 81 LEU A N 1
ATOM 673 C CA . LEU A 1 81 ? -2.640 -1.214 -9.148 1.00 92.19 81 LEU A CA 1
ATOM 674 C C . LEU A 1 81 ? -1.897 -1.258 -10.487 1.00 92.19 81 LEU A C 1
ATOM 676 O O . LEU A 1 81 ? -0.891 -0.564 -10.615 1.00 92.19 81 LEU A O 1
ATOM 680 N N . TYR A 1 82 ? -2.354 -2.020 -11.491 1.00 94.25 82 TYR A N 1
ATOM 681 C CA . TYR A 1 82 ? -1.641 -2.112 -12.776 1.00 94.25 82 TYR A CA 1
ATOM 682 C C . TYR A 1 82 ? -1.579 -0.779 -13.513 1.00 94.25 82 TYR A C 1
ATOM 684 O O . TYR A 1 82 ? -0.514 -0.408 -14.003 1.00 94.25 82 TYR A O 1
ATOM 692 N N . LEU A 1 83 ? -2.689 -0.039 -13.575 1.00 94.94 83 LEU A N 1
ATOM 693 C CA . LEU A 1 83 ? -2.706 1.268 -14.229 1.00 94.94 83 LEU A CA 1
ATOM 694 C C . LEU A 1 83 ? -1.748 2.254 -13.522 1.00 94.94 83 LEU A C 1
ATOM 696 O O . LEU A 1 83 ? -0.839 2.754 -14.189 1.00 94.94 83 LEU A O 1
ATOM 700 N N . PRO A 1 84 ? -1.837 2.464 -12.191 1.00 94.69 84 PRO A N 1
ATOM 701 C CA . PRO A 1 84 ? -0.834 3.211 -11.430 1.00 94.69 84 PRO A CA 1
ATOM 702 C C . PRO A 1 84 ? 0.609 2.732 -11.639 1.00 94.69 84 PRO A C 1
ATOM 704 O O . PRO A 1 84 ? 1.515 3.551 -11.784 1.00 94.69 84 PRO A O 1
ATOM 707 N N . ALA A 1 85 ? 0.850 1.418 -11.690 1.00 95.56 85 ALA A N 1
ATOM 708 C CA . ALA A 1 85 ? 2.185 0.855 -11.894 1.00 95.56 85 ALA A CA 1
ATOM 709 C C . ALA A 1 85 ? 2.741 1.189 -13.285 1.00 95.56 85 ALA A C 1
ATOM 711 O O . ALA A 1 85 ? 3.907 1.566 -13.399 1.00 95.56 85 ALA A O 1
ATOM 712 N N . ILE A 1 86 ? 1.916 1.134 -14.334 1.00 96.12 86 ILE A N 1
ATOM 713 C CA . ILE A 1 86 ? 2.303 1.541 -15.692 1.00 96.12 86 ILE A CA 1
ATOM 714 C C . ILE A 1 86 ? 2.589 3.047 -15.741 1.00 96.12 86 ILE A C 1
ATOM 716 O O . ILE A 1 86 ? 3.609 3.459 -16.305 1.00 96.12 86 ILE A O 1
ATOM 720 N N . VAL A 1 87 ? 1.746 3.871 -15.107 1.00 96.25 87 VAL A N 1
ATOM 721 C CA . VAL A 1 87 ? 1.982 5.320 -14.977 1.00 96.25 87 VAL A CA 1
ATOM 722 C C . VAL A 1 87 ? 3.313 5.578 -14.275 1.00 96.25 87 VAL A C 1
ATOM 724 O O . VAL A 1 87 ? 4.117 6.369 -14.774 1.00 96.25 87 VAL A O 1
ATOM 727 N N . PHE A 1 88 ? 3.617 4.854 -13.196 1.00 96.44 88 PHE A N 1
ATOM 728 C CA . PHE A 1 88 ? 4.905 4.952 -12.511 1.00 96.44 88 PHE A CA 1
ATOM 729 C C . PHE A 1 88 ? 6.064 4.518 -13.404 1.00 96.44 88 PHE A C 1
ATOM 731 O O . PHE A 1 88 ? 7.092 5.193 -13.466 1.00 96.44 88 PHE A O 1
ATOM 738 N N . MET A 1 89 ? 5.914 3.420 -14.147 1.00 96.25 89 MET A N 1
ATOM 739 C CA . MET A 1 89 ? 6.938 2.949 -15.078 1.00 96.25 89 MET A CA 1
ATOM 740 C C . MET A 1 89 ? 7.279 4.001 -16.137 1.00 96.25 89 MET A C 1
ATOM 742 O O . MET A 1 89 ? 8.460 4.115 -16.474 1.00 96.25 89 MET A O 1
ATOM 746 N N . LYS A 1 90 ? 6.289 4.762 -16.623 1.00 96.50 90 LYS A N 1
ATOM 747 C CA . LYS A 1 90 ? 6.466 5.811 -17.640 1.00 96.50 90 LYS A CA 1
ATOM 748 C C . LYS A 1 90 ? 6.972 7.134 -17.069 1.00 96.50 90 LYS A C 1
ATOM 750 O O . LYS A 1 90 ? 7.872 7.729 -17.645 1.00 96.50 90 LYS A O 1
ATOM 755 N N . THR A 1 91 ? 6.404 7.584 -15.956 1.00 95.81 91 THR A N 1
ATOM 756 C CA . THR A 1 91 ? 6.635 8.939 -15.427 1.00 95.81 91 THR A CA 1
ATOM 757 C C . THR A 1 91 ? 7.747 8.992 -14.389 1.00 95.81 91 THR A C 1
ATOM 759 O O . THR A 1 91 ? 8.371 10.031 -14.221 1.00 95.81 91 THR A O 1
ATOM 762 N N . LYS A 1 92 ? 7.992 7.886 -13.673 1.00 93.62 92 LYS A N 1
ATOM 763 C CA . LYS A 1 92 ? 8.826 7.832 -12.459 1.00 93.62 92 LYS A CA 1
ATOM 764 C C . LYS A 1 92 ? 8.358 8.775 -11.340 1.00 93.62 92 LYS A C 1
ATOM 766 O O . LYS A 1 92 ? 9.081 8.962 -10.365 1.00 93.62 92 LYS A O 1
ATOM 771 N N . VAL A 1 93 ? 7.144 9.325 -11.436 1.00 91.94 93 VAL A N 1
ATOM 772 C CA . VAL A 1 93 ? 6.575 10.242 -10.443 1.00 91.94 93 VAL A CA 1
ATOM 773 C C . VAL A 1 93 ? 5.593 9.480 -9.556 1.00 91.94 93 VAL A C 1
ATOM 775 O O . VAL A 1 93 ? 4.490 9.120 -9.968 1.00 91.94 93 VAL A O 1
ATOM 778 N N . ALA A 1 94 ? 6.012 9.234 -8.316 1.00 83.81 94 ALA A N 1
ATOM 779 C CA . ALA A 1 94 ? 5.266 8.492 -7.300 1.00 83.81 94 ALA A CA 1
ATOM 780 C C . ALA A 1 94 ? 3.879 9.088 -7.003 1.00 83.81 94 ALA A C 1
ATOM 782 O O . ALA A 1 94 ? 2.875 8.382 -7.058 1.00 83.81 94 ALA A O 1
ATOM 783 N N . THR A 1 95 ? 3.825 10.395 -6.746 1.00 85.69 95 THR A N 1
ATOM 784 C CA . THR A 1 95 ? 2.594 11.126 -6.409 1.00 85.69 95 THR A CA 1
ATOM 785 C C . THR A 1 95 ? 1.579 11.098 -7.547 1.00 85.69 95 THR A C 1
ATOM 787 O O . THR A 1 95 ? 0.406 10.832 -7.316 1.00 85.69 95 THR A O 1
ATOM 790 N N . LEU A 1 96 ? 2.035 11.302 -8.786 1.00 89.75 96 LEU A N 1
ATOM 791 C CA . LEU A 1 96 ? 1.199 11.215 -9.985 1.00 89.75 96 LEU A CA 1
ATOM 792 C C . LEU A 1 96 ? 0.643 9.802 -10.179 1.00 89.75 96 LEU A C 1
ATOM 794 O O . LEU A 1 96 ? -0.523 9.634 -10.507 1.00 89.75 96 LEU A O 1
ATOM 798 N N . SER A 1 97 ? 1.468 8.784 -9.945 1.00 91.56 97 SER A N 1
ATOM 799 C CA . SER A 1 97 ? 1.048 7.386 -10.068 1.00 91.56 97 SER A CA 1
ATOM 800 C C . SER A 1 97 ? -0.000 7.022 -9.019 1.00 91.56 97 SER A C 1
ATOM 802 O O . SER A 1 97 ? -0.984 6.362 -9.340 1.00 91.56 97 SER A O 1
ATOM 804 N N . PHE A 1 98 ? 0.182 7.495 -7.783 1.00 88.75 98 PHE A N 1
ATOM 805 C CA . PHE A 1 98 ? -0.798 7.339 -6.712 1.00 88.75 98 PHE A CA 1
ATOM 806 C C . PHE A 1 98 ? -2.094 8.108 -6.995 1.00 88.75 98 PHE A C 1
ATOM 808 O O . PHE A 1 98 ? -3.163 7.577 -6.745 1.00 88.75 98 PHE A O 1
ATOM 815 N N . ALA A 1 99 ? -2.037 9.306 -7.582 1.00 87.81 99 ALA A N 1
ATOM 816 C CA . ALA A 1 99 ? -3.236 10.080 -7.920 1.00 87.81 99 ALA A CA 1
ATOM 817 C C . ALA A 1 99 ? -4.147 9.395 -8.961 1.00 87.81 99 ALA A C 1
ATOM 819 O O . ALA A 1 99 ? -5.329 9.714 -9.040 1.00 87.81 99 ALA A 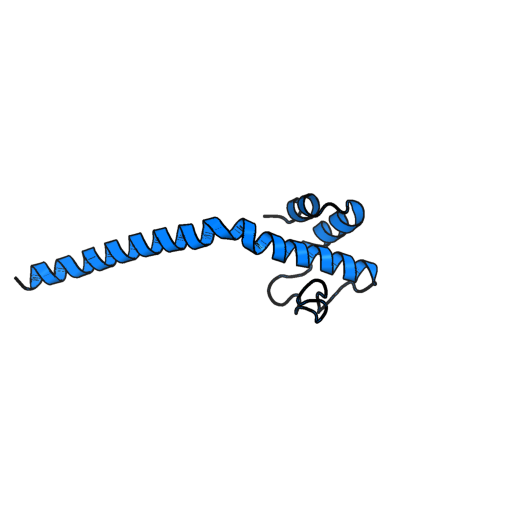O 1
ATOM 820 N N . VAL A 1 100 ? -3.607 8.461 -9.753 1.00 86.69 100 VAL A N 1
ATOM 821 C CA . VAL A 1 100 ? -4.367 7.641 -10.716 1.00 86.69 100 VAL A CA 1
ATOM 822 C C . VAL A 1 100 ? -5.014 6.416 -10.047 1.00 86.69 100 VAL A C 1
ATOM 824 O O . VAL A 1 100 ? -5.868 5.763 -10.646 1.00 86.69 100 VAL A O 1
ATOM 827 N N . LEU A 1 101 ? -4.639 6.096 -8.803 1.00 80.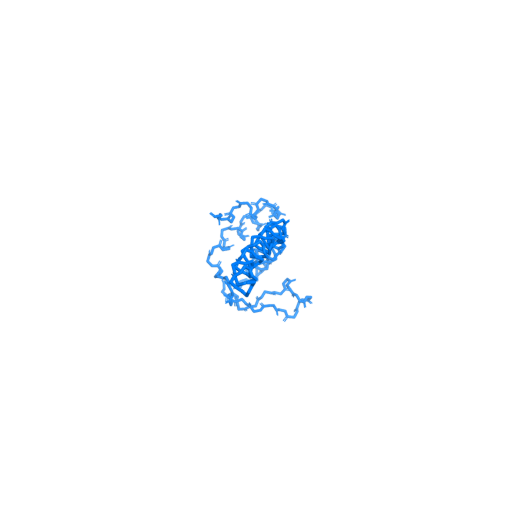12 101 LEU A N 1
ATOM 828 C CA . LEU A 1 101 ? -5.344 5.110 -7.992 1.00 80.12 101 LEU A CA 1
ATOM 829 C C . LEU A 1 101 ? -6.730 5.685 -7.667 1.00 80.12 101 LEU A C 1
ATOM 831 O O . LEU A 1 101 ? -6.839 6.685 -6.963 1.00 80.12 101 LEU A O 1
ATOM 835 N N . VAL A 1 102 ? -7.769 5.092 -8.258 1.00 62.34 102 VAL A N 1
ATOM 836 C CA . VAL A 1 102 ? -9.167 5.512 -8.086 1.00 62.34 102 VAL A CA 1
ATOM 837 C C . VAL A 1 102 ? -9.513 5.491 -6.593 1.00 62.34 102 VAL A C 1
ATOM 839 O O . VAL A 1 102 ? -9.313 4.463 -5.945 1.00 62.34 102 VAL A O 1
ATOM 842 N N . TRP A 1 103 ? -9.986 6.630 -6.080 1.00 54.47 103 TRP A N 1
ATOM 843 C CA . TRP A 1 103 ? -10.525 6.797 -4.727 1.00 54.47 103 TRP A CA 1
ATOM 844 C C . TRP A 1 103 ? -11.951 6.258 -4.635 1.00 54.47 103 TRP A C 1
ATOM 846 O O . TRP A 1 103 ? -12.738 6.549 -5.567 1.00 54.47 103 TRP A O 1
#

pLDDT: mean 85.09, std 13.28, range [50.66, 97.06]

Sequence (103 aa):
MIKKIVYNRYIYLFIYSVLFTIISYYSANMSSIIYDYPFHLGRIVGLAQSIRNYDFLPSLNYVFLKGSGYGVPMFYGNWVLYLPAIVFMKTKVATLSFAVLVW

Secondary structure (DSSP, 8-state):
-HHHHHHHHHHHHHHHHHHHHHHHHHHHHTTHHHHHHHHHHHHHHHHHHHHHTT-SS-SEETTSGGGT-EE-SSSS-GGGGHHHHHHHHHH--HHHHHHTS--